Protein AF-A0A9N9J7C7-F1 (afdb_monomer)

Structure (mmCIF, N/CA/C/O backbone):
data_AF-A0A9N9J7C7-F1
#
_entry.id   AF-A0A9N9J7C7-F1
#
loop_
_atom_site.group_PDB
_atom_site.id
_atom_site.type_symbol
_atom_site.label_atom_id
_atom_site.label_alt_id
_atom_site.label_comp_id
_atom_site.label_asym_id
_atom_site.label_entity_id
_atom_site.label_seq_id
_atom_site.pdbx_PDB_ins_code
_atom_site.Cartn_x
_atom_site.Cartn_y
_atom_site.Cartn_z
_atom_site.occupancy
_atom_site.B_iso_or_equiv
_atom_site.auth_seq_id
_atom_site.auth_comp_id
_atom_site.auth_asym_id
_atom_site.auth_atom_id
_atom_site.pdbx_PDB_model_num
ATOM 1 N N . MET A 1 1 ? -28.700 6.362 -36.529 1.00 41.88 1 M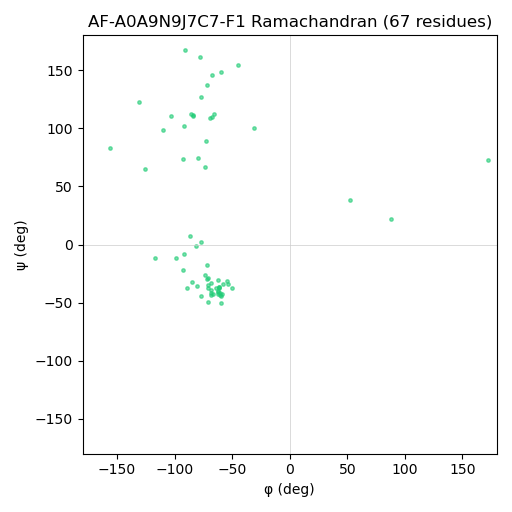ET A N 1
ATOM 2 C CA . MET A 1 1 ? -27.898 5.196 -36.106 1.00 41.88 1 MET A CA 1
ATOM 3 C C . MET A 1 1 ? -26.573 5.313 -36.847 1.00 41.88 1 MET A C 1
ATOM 5 O O . MET A 1 1 ? -26.551 5.078 -38.044 1.00 41.88 1 MET A O 1
ATOM 9 N N . PHE A 1 2 ? -25.533 5.853 -36.206 1.00 41.12 2 PHE A N 1
ATOM 10 C CA . PHE A 1 2 ? -24.222 6.054 -36.835 1.00 41.12 2 PHE A CA 1
ATOM 11 C C . PHE A 1 2 ? -23.281 4.965 -36.326 1.00 41.12 2 PHE A C 1
ATOM 13 O O . PHE A 1 2 ? -22.948 4.941 -35.144 1.00 41.12 2 PHE A O 1
ATOM 20 N N . SER A 1 3 ? -22.907 4.041 -37.208 1.00 45.19 3 SER A N 1
ATOM 21 C CA . SER A 1 3 ? -21.905 3.015 -36.925 1.00 45.19 3 SER A CA 1
ATOM 22 C C . SER A 1 3 ? -20.526 3.611 -37.173 1.00 45.19 3 SER A C 1
ATOM 24 O O . SER A 1 3 ? -20.180 3.913 -38.312 1.00 45.19 3 SER A O 1
ATOM 26 N N . ILE A 1 4 ? -19.751 3.808 -36.109 1.00 53.47 4 ILE A N 1
ATOM 27 C CA . ILE A 1 4 ? -18.363 4.262 -36.199 1.00 53.47 4 ILE A CA 1
ATOM 28 C C . ILE A 1 4 ? -17.495 3.002 -36.247 1.00 53.47 4 ILE A C 1
ATOM 30 O O . ILE A 1 4 ? -17.309 2.333 -35.234 1.00 53.47 4 ILE A O 1
ATOM 34 N N . SER A 1 5 ? -17.013 2.631 -37.433 1.00 50.03 5 SER A N 1
ATOM 35 C CA . SER A 1 5 ? -16.019 1.567 -37.593 1.00 50.03 5 SER A CA 1
ATOM 36 C C . SER A 1 5 ? -14.623 2.164 -37.423 1.00 50.03 5 SER A C 1
ATOM 38 O O . SER A 1 5 ? -14.186 2.953 -38.259 1.00 50.03 5 SER A O 1
ATOM 40 N N . PHE A 1 6 ? -13.922 1.806 -36.350 1.00 43.91 6 PHE A N 1
ATOM 41 C CA . PHE A 1 6 ? -12.516 2.166 -36.172 1.00 43.91 6 PHE A CA 1
ATOM 42 C C . PHE A 1 6 ? -11.635 1.143 -36.902 1.00 43.91 6 PHE A C 1
ATOM 44 O O . PHE A 1 6 ? -11.558 -0.014 -36.493 1.00 43.91 6 PHE A O 1
ATOM 51 N N . SER A 1 7 ? -10.981 1.563 -37.987 1.00 45.16 7 SER A N 1
ATOM 52 C CA . SER A 1 7 ? -9.897 0.792 -38.610 1.00 45.16 7 SER A CA 1
ATOM 53 C C . SER A 1 7 ? -8.611 0.954 -37.790 1.00 45.16 7 SER A C 1
ATOM 55 O O . SER A 1 7 ? -8.190 2.092 -37.572 1.00 45.16 7 SER A O 1
ATOM 57 N N . PRO A 1 8 ? -7.942 -0.134 -37.364 1.00 56.00 8 PRO A N 1
ATOM 58 C CA . PRO A 1 8 ? -6.698 -0.064 -36.616 1.00 56.00 8 PRO A CA 1
ATOM 59 C C . PRO A 1 8 ? -5.528 -0.140 -37.597 1.00 56.00 8 PRO A C 1
ATOM 61 O O . PRO A 1 8 ? -4.883 -1.173 -37.738 1.00 56.00 8 PRO A O 1
ATOM 64 N N . SER A 1 9 ? -5.272 0.922 -38.351 1.00 52.78 9 SER A N 1
ATOM 65 C CA . SER A 1 9 ? -4.103 0.933 -39.235 1.00 52.78 9 SER A CA 1
ATOM 66 C C . SER A 1 9 ? -3.661 2.356 -39.527 1.00 52.78 9 SER A C 1
ATOM 68 O O . SER A 1 9 ? -4.057 2.924 -40.542 1.00 52.78 9 SER A O 1
ATOM 70 N N . SER A 1 10 ? -2.885 2.929 -38.605 1.00 49.69 10 SER A N 1
ATOM 71 C CA . SER A 1 10 ? -1.784 3.878 -38.856 1.00 49.69 10 SER A CA 1
ATOM 72 C C . SER A 1 10 ? -1.289 4.427 -37.515 1.00 49.69 10 SER A C 1
ATOM 74 O O . SER A 1 10 ? -1.559 5.572 -37.168 1.00 49.69 10 SER A O 1
ATOM 76 N N . PHE A 1 11 ? -0.590 3.607 -36.7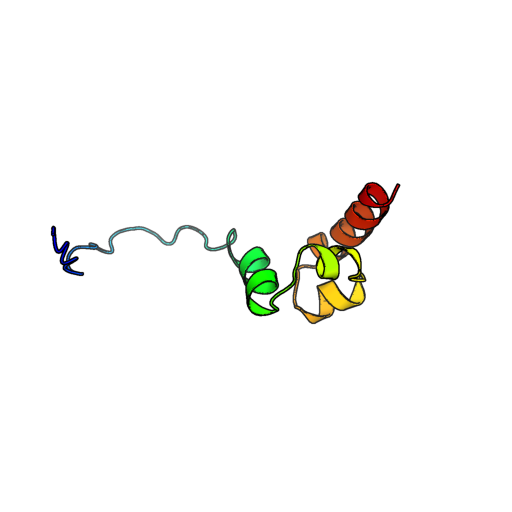32 1.00 47.19 11 PHE A N 1
ATOM 77 C CA . PHE A 1 11 ? 0.316 4.135 -35.715 1.00 47.19 11 PHE A CA 1
ATOM 78 C C . PHE A 1 11 ? 1.723 3.809 -36.203 1.00 47.19 11 PHE A C 1
ATOM 80 O O . PHE A 1 11 ? 2.150 2.658 -36.166 1.00 47.19 11 PHE A O 1
ATOM 87 N N . SER A 1 12 ? 2.357 4.807 -36.817 1.00 50.66 12 SER A N 1
ATOM 88 C CA . SER A 1 12 ? 3.755 4.742 -37.230 1.00 50.66 12 SER A CA 1
ATOM 89 C C . SER A 1 12 ? 4.590 4.753 -35.959 1.00 50.66 12 SER A C 1
ATOM 91 O O . SER A 1 12 ? 4.618 5.757 -35.253 1.00 50.66 12 SER A O 1
ATOM 93 N N . SER A 1 13 ? 5.200 3.616 -35.639 1.00 51.78 13 SER A N 1
ATOM 94 C CA . SER A 1 13 ? 6.072 3.452 -34.479 1.00 51.78 13 SER A CA 1
ATOM 95 C C . SER A 1 13 ? 7.457 4.018 -34.778 1.00 51.78 13 SER A C 1
ATOM 97 O O . SER A 1 13 ? 8.391 3.257 -34.995 1.00 51.78 13 SER A O 1
ATOM 99 N N . ASP A 1 14 ? 7.571 5.342 -34.785 1.00 56.72 14 ASP A N 1
ATOM 100 C CA . ASP A 1 14 ? 8.850 6.050 -34.696 1.00 56.72 14 ASP A CA 1
ATOM 101 C C . ASP A 1 14 ? 8.764 7.037 -33.524 1.00 56.72 14 ASP A C 1
ATOM 103 O O . ASP A 1 14 ? 8.747 8.250 -33.702 1.00 56.72 14 ASP A O 1
ATOM 107 N N . GLU A 1 15 ? 8.641 6.503 -32.310 1.00 59.03 15 GLU A N 1
ATOM 108 C CA . GLU A 1 15 ? 8.772 7.266 -31.068 1.00 59.03 15 GLU A CA 1
ATOM 109 C C . GLU A 1 15 ? 9.727 6.497 -30.142 1.00 59.03 15 GLU A C 1
ATOM 111 O O . GLU A 1 15 ? 9.532 5.315 -29.848 1.00 59.03 15 GLU A O 1
ATOM 116 N N . GLU A 1 16 ? 10.794 7.186 -29.744 1.00 61.84 16 GLU A N 1
ATOM 117 C CA . GLU A 1 16 ? 11.817 6.807 -28.762 1.00 61.84 16 GLU A CA 1
ATOM 118 C C . GLU A 1 16 ? 11.214 6.204 -27.469 1.00 61.84 16 GLU A C 1
ATOM 120 O O . GLU A 1 16 ? 10.079 6.530 -27.110 1.00 61.84 16 GLU A O 1
ATOM 125 N N . PRO A 1 17 ? 11.938 5.355 -26.703 1.00 49.03 17 PRO A N 1
ATOM 126 C CA . PRO A 1 17 ? 11.380 4.688 -25.529 1.00 49.03 17 PRO A CA 1
ATOM 127 C C . PRO A 1 17 ? 11.208 5.688 -24.379 1.00 49.03 17 PRO A C 1
ATOM 129 O O . PRO A 1 17 ? 12.089 5.880 -23.538 1.00 49.03 17 PRO A O 1
ATOM 132 N N . VAL A 1 18 ? 10.049 6.340 -24.329 1.00 51.69 18 VAL A N 1
ATOM 133 C CA . VAL A 1 18 ? 9.650 7.188 -23.208 1.00 51.69 18 VAL A CA 1
ATOM 134 C C . VAL A 1 18 ? 9.468 6.296 -21.982 1.00 51.69 18 VAL A C 1
ATOM 136 O O . VAL A 1 18 ? 8.576 5.458 -21.932 1.00 51.69 18 VAL A O 1
ATOM 139 N N . HIS A 1 19 ? 10.354 6.479 -21.003 1.00 52.25 19 HIS A N 1
ATOM 140 C CA . HIS A 1 19 ? 10.378 5.838 -19.690 1.00 52.25 19 HIS A CA 1
ATOM 141 C C . HIS A 1 19 ? 8.986 5.477 -19.129 1.00 52.25 19 HIS A C 1
ATOM 143 O O . HIS A 1 19 ? 8.294 6.294 -18.518 1.00 52.25 19 HIS A O 1
ATOM 149 N N . GLU A 1 20 ? 8.628 4.202 -19.265 1.00 51.88 20 GLU A N 1
ATOM 150 C CA . GLU A 1 20 ? 7.436 3.548 -18.720 1.00 51.88 20 GLU A CA 1
ATOM 151 C C . GLU A 1 20 ? 7.577 3.344 -17.197 1.00 51.88 20 GLU A C 1
ATOM 153 O O . GLU A 1 20 ? 7.744 2.238 -16.694 1.00 51.88 20 GLU A O 1
ATOM 158 N N . VAL A 1 21 ? 7.608 4.438 -16.431 1.00 55.50 21 VAL A N 1
ATOM 159 C CA . VAL A 1 21 ? 7.798 4.392 -14.962 1.00 55.50 21 VAL A CA 1
ATOM 160 C C . VAL A 1 21 ? 6.581 4.938 -14.202 1.00 55.50 21 VAL A C 1
ATOM 162 O O . VAL A 1 21 ? 6.452 4.736 -12.996 1.00 55.50 21 VAL A O 1
ATOM 165 N N . ALA A 1 22 ? 5.635 5.585 -14.889 1.00 51.38 22 ALA A N 1
ATOM 166 C CA . ALA A 1 22 ? 4.534 6.294 -14.235 1.00 51.38 22 ALA A CA 1
ATOM 167 C C . ALA A 1 22 ? 3.243 5.469 -14.034 1.00 51.38 22 ALA A C 1
ATOM 169 O O . ALA A 1 22 ? 2.470 5.796 -13.135 1.00 51.38 22 ALA A O 1
ATOM 170 N N . ASN A 1 23 ? 3.015 4.390 -14.796 1.00 52.62 23 ASN A N 1
ATOM 171 C CA . ASN A 1 23 ? 1.724 3.677 -14.798 1.00 52.62 23 ASN A CA 1
ATOM 172 C C . ASN A 1 23 ? 1.648 2.407 -13.927 1.00 52.62 23 ASN A C 1
ATOM 174 O O . ASN A 1 23 ? 0.550 1.931 -13.654 1.00 52.62 23 ASN A O 1
AT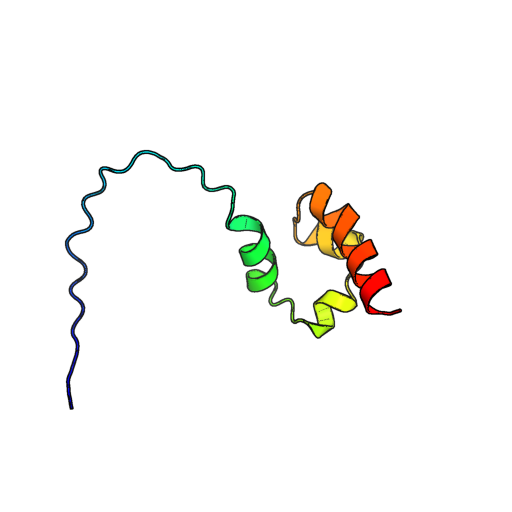OM 178 N N . SER A 1 24 ? 2.760 1.872 -13.412 1.00 73.25 24 SER A N 1
ATOM 179 C CA . SER A 1 24 ? 2.748 0.509 -12.846 1.00 73.25 24 SER A CA 1
ATOM 180 C C . SER A 1 24 ? 2.019 0.367 -11.499 1.00 73.25 24 SER A C 1
ATOM 182 O O . SER A 1 24 ? 1.447 -0.681 -11.209 1.00 73.25 24 SER A O 1
ATOM 184 N N . HIS A 1 25 ? 1.990 1.404 -10.656 1.00 74.81 25 HIS A N 1
ATOM 185 C CA . HIS A 1 25 ? 1.455 1.271 -9.292 1.00 74.81 25 HIS A CA 1
ATOM 186 C C . HIS A 1 25 ? -0.078 1.323 -9.221 1.00 74.81 25 HIS A C 1
ATOM 188 O O . HIS A 1 25 ? -0.680 0.618 -8.411 1.00 74.81 25 HIS A O 1
ATOM 194 N N . PHE A 1 26 ? -0.722 2.130 -10.070 1.00 80.75 26 PHE A N 1
ATOM 195 C CA . PHE A 1 26 ? -2.187 2.158 -10.158 1.00 80.75 26 PHE A CA 1
ATOM 196 C C . PHE A 1 26 ? -2.733 0.881 -10.800 1.00 80.75 26 PHE A C 1
ATOM 198 O O . PHE A 1 26 ? -3.773 0.377 -10.377 1.00 80.75 26 PHE A O 1
ATOM 205 N N . GLU A 1 27 ? -2.003 0.313 -11.761 1.00 88.56 27 GLU A N 1
ATOM 206 C CA . GLU A 1 27 ? -2.338 -0.977 -12.361 1.00 88.56 27 GLU A CA 1
ATOM 207 C C . GLU A 1 27 ? -2.319 -2.115 -11.338 1.00 88.56 27 GLU A C 1
ATOM 209 O O . GLU A 1 27 ? -3.207 -2.965 -11.374 1.00 88.56 27 GLU A O 1
ATOM 214 N N . ILE A 1 28 ? -1.379 -2.104 -10.385 1.00 89.38 28 ILE A N 1
ATOM 215 C CA . ILE A 1 28 ? -1.339 -3.075 -9.279 1.00 89.38 28 ILE A CA 1
ATOM 216 C C . ILE A 1 28 ? -2.627 -3.007 -8.446 1.00 89.38 28 ILE A C 1
ATOM 218 O O . ILE A 1 28 ? -3.276 -4.031 -8.234 1.00 89.38 28 ILE A O 1
ATOM 222 N N . LEU A 1 29 ? -3.038 -1.808 -8.020 1.00 88.56 29 LEU A N 1
ATOM 223 C CA . LEU A 1 29 ? -4.265 -1.629 -7.232 1.00 88.56 29 LEU A CA 1
ATOM 224 C C . LEU A 1 29 ? -5.516 -2.052 -8.014 1.00 88.56 29 LEU A C 1
ATOM 226 O O . LEU A 1 29 ? -6.404 -2.706 -7.465 1.00 88.56 29 LEU A O 1
ATOM 230 N N . HIS A 1 30 ? -5.573 -1.715 -9.303 1.00 87.44 30 HIS A N 1
ATOM 231 C CA . HIS A 1 30 ? -6.681 -2.091 -10.177 1.00 87.44 30 HIS A CA 1
ATOM 232 C C . HIS A 1 30 ? -6.744 -3.609 -10.414 1.00 87.44 30 HIS A C 1
ATOM 234 O O . HIS A 1 30 ? -7.823 -4.201 -10.339 1.00 87.44 30 HIS A O 1
ATOM 240 N N . LYS A 1 31 ? -5.597 -4.260 -10.640 1.00 89.88 31 LYS A N 1
ATOM 241 C CA . LYS A 1 31 ? -5.486 -5.713 -10.836 1.00 89.88 31 LYS A CA 1
ATOM 242 C C . LYS A 1 31 ? -5.930 -6.492 -9.600 1.00 89.88 31 LYS A C 1
ATOM 244 O O . LYS A 1 31 ? -6.680 -7.457 -9.731 1.00 89.88 31 LYS A O 1
ATOM 249 N N . GLU A 1 32 ? -5.526 -6.035 -8.419 1.00 90.25 32 GLU A N 1
ATOM 250 C CA . GLU A 1 32 ? -5.939 -6.609 -7.132 1.00 90.25 32 GLU A CA 1
ATOM 251 C C . GLU A 1 32 ? -7.369 -6.206 -6.726 1.00 90.25 32 GLU A C 1
ATOM 253 O O . GLU A 1 32 ? -7.856 -6.604 -5.669 1.00 90.25 32 GLU A O 1
ATOM 258 N N . LYS A 1 33 ? -8.075 -5.440 -7.576 1.00 90.25 33 LYS A N 1
ATOM 259 C CA . LYS A 1 33 ? -9.446 -4.956 -7.350 1.00 90.25 33 LYS A CA 1
ATOM 260 C C . LYS A 1 33 ? -9.598 -4.254 -5.999 1.00 90.25 33 LYS A C 1
ATOM 262 O O . LYS A 1 33 ? -10.627 -4.387 -5.331 1.00 90.25 33 LYS A O 1
ATOM 267 N N . VAL A 1 34 ? -8.575 -3.499 -5.600 1.00 88.56 34 VAL A N 1
ATOM 268 C CA . VAL A 1 34 ? -8.590 -2.741 -4.350 1.00 88.56 34 VAL A CA 1
ATOM 269 C C . VAL A 1 34 ? -9.621 -1.625 -4.482 1.00 88.56 34 VAL A C 1
ATOM 271 O O . VAL A 1 34 ? -9.448 -0.674 -5.243 1.00 88.56 34 VAL A O 1
ATOM 274 N N . THR A 1 35 ? -10.730 -1.756 -3.760 1.00 88.31 35 THR A N 1
ATOM 275 C CA . THR A 1 35 ? -11.760 -0.716 -3.685 1.00 88.31 35 THR A CA 1
ATOM 276 C C . THR A 1 35 ? -11.315 0.393 -2.734 1.00 88.31 35 THR A C 1
ATOM 278 O O . THR A 1 35 ? -10.456 0.181 -1.880 1.00 88.31 35 THR A O 1
ATOM 281 N N . GLY A 1 36 ? -11.926 1.577 -2.835 1.00 84.62 36 GLY A N 1
ATOM 282 C CA . GLY A 1 36 ? -11.594 2.697 -1.948 1.00 84.62 36 GLY A CA 1
ATOM 283 C C . GLY A 1 36 ? -11.789 2.382 -0.460 1.00 84.62 36 GLY A C 1
ATOM 284 O O . GLY A 1 36 ? -10.996 2.829 0.356 1.00 84.62 36 GLY A O 1
ATOM 285 N N . PHE A 1 37 ? -12.790 1.568 -0.107 1.00 86.44 37 PHE A N 1
ATOM 286 C CA . PHE A 1 37 ? -13.003 1.142 1.279 1.00 86.44 37 PHE A CA 1
ATOM 287 C C . PHE A 1 37 ? -11.922 0.152 1.734 1.00 86.44 37 PHE A C 1
ATOM 289 O O . PHE A 1 37 ? -11.254 0.388 2.735 1.00 86.44 37 PHE A O 1
ATOM 296 N N . ASN A 1 38 ? -11.663 -0.894 0.941 1.00 87.94 38 ASN A N 1
ATOM 297 C CA . ASN A 1 38 ? -10.643 -1.897 1.256 1.00 87.94 38 ASN A CA 1
ATOM 298 C C . ASN A 1 38 ? -9.235 -1.287 1.312 1.00 87.94 38 ASN A C 1
ATOM 300 O O . ASN A 1 38 ? -8.386 -1.762 2.059 1.00 87.94 38 ASN A O 1
ATOM 304 N N . PHE A 1 39 ? -8.986 -0.233 0.531 1.00 90.12 39 PHE A N 1
ATOM 305 C CA . PHE A 1 39 ? -7.739 0.524 0.556 1.00 90.12 39 PHE A CA 1
ATOM 306 C C . PHE A 1 39 ? -7.456 1.124 1.939 1.00 90.12 39 PHE A C 1
ATOM 308 O O . PHE A 1 39 ? -6.322 1.060 2.404 1.00 90.12 39 PHE A O 1
ATOM 315 N N . LEU A 1 40 ? -8.477 1.677 2.603 1.00 90.81 40 LEU A N 1
ATOM 316 C CA . LEU A 1 40 ? -8.344 2.304 3.923 1.00 90.81 40 LEU A CA 1
ATOM 317 C C . LEU A 1 40 ? -8.122 1.287 5.051 1.00 90.81 40 LEU A C 1
ATOM 319 O O . LEU A 1 40 ? -7.657 1.658 6.123 1.00 90.81 40 LEU A O 1
ATOM 323 N N . GLU A 1 41 ? -8.428 0.012 4.818 1.00 91.19 41 GLU A N 1
ATOM 324 C CA . GLU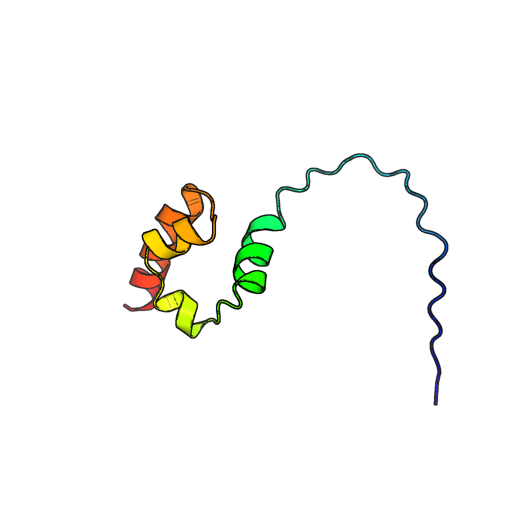 A 1 41 ? -8.190 -1.072 5.777 1.00 91.19 41 GLU A CA 1
ATOM 325 C C . GLU A 1 41 ? -6.824 -1.752 5.582 1.00 91.19 41 GLU A C 1
ATOM 327 O O . GLU A 1 41 ? -6.412 -2.566 6.410 1.00 91.19 41 GLU A O 1
ATOM 332 N N . GLN A 1 42 ? -6.100 -1.430 4.503 1.00 91.00 42 GLN A N 1
ATOM 333 C CA . GLN A 1 42 ? -4.827 -2.075 4.195 1.00 91.00 42 GLN A CA 1
ATOM 334 C C . GLN A 1 42 ? -3.706 -1.643 5.139 1.00 91.00 42 GLN A C 1
ATOM 336 O O . GLN A 1 42 ? -3.481 -0.466 5.431 1.00 91.00 42 GLN A O 1
ATOM 341 N N . THR A 1 43 ? -2.922 -2.628 5.560 1.00 92.00 43 THR A N 1
ATOM 342 C CA . THR A 1 43 ? -1.717 -2.425 6.352 1.00 92.00 43 THR A CA 1
ATOM 343 C C . THR A 1 43 ? -0.486 -2.270 5.462 1.00 92.00 43 THR A C 1
ATOM 345 O O . THR A 1 43 ? -0.463 -2.618 4.280 1.00 92.00 43 THR A O 1
ATOM 348 N N . LYS A 1 44 ? 0.624 -1.829 6.065 1.00 93.38 44 LYS A N 1
ATOM 349 C CA . LYS A 1 44 ? 1.947 -1.827 5.420 1.00 93.38 44 LYS A CA 1
ATOM 350 C C . LYS A 1 44 ? 2.298 -3.184 4.788 1.00 93.38 44 LYS A C 1
ATOM 352 O O . LYS A 1 44 ? 2.930 -3.228 3.735 1.00 93.38 44 LYS A O 1
ATOM 357 N N . LYS A 1 45 ? 1.921 -4.288 5.442 1.00 93.88 45 LYS A N 1
ATOM 358 C CA . LYS A 1 45 ? 2.201 -5.642 4.955 1.00 93.88 45 LYS A CA 1
ATOM 359 C C . LYS A 1 45 ? 1.395 -5.955 3.696 1.00 93.88 45 LYS A C 1
ATOM 361 O O . LYS A 1 45 ? 1.957 -6.543 2.778 1.00 93.88 45 LYS A O 1
ATOM 366 N N . ASP A 1 46 ? 0.144 -5.511 3.641 1.00 93.25 46 ASP A N 1
ATOM 367 C CA . ASP A 1 46 ? -0.754 -5.758 2.509 1.00 93.25 46 ASP A CA 1
ATOM 368 C C . ASP A 1 46 ? -0.281 -5.003 1.261 1.00 93.25 46 ASP A C 1
ATOM 370 O O . ASP A 1 46 ? -0.150 -5.583 0.184 1.00 93.25 46 ASP A O 1
ATOM 374 N N . PHE A 1 47 ? 0.132 -3.742 1.422 1.00 92.38 47 PHE A N 1
ATOM 375 C CA . PHE A 1 47 ? 0.747 -2.971 0.337 1.00 92.38 47 PHE A CA 1
ATOM 376 C C . PHE A 1 47 ? 2.051 -3.593 -0.177 1.00 92.38 47 PHE A C 1
ATOM 378 O O . PHE A 1 47 ? 2.336 -3.559 -1.375 1.00 92.38 47 PHE A O 1
ATOM 385 N N . HIS A 1 48 ? 2.848 -4.179 0.717 1.00 93.44 48 HIS A N 1
ATOM 386 C CA . HIS A 1 48 ? 4.064 -4.884 0.324 1.00 93.44 48 HIS A CA 1
ATOM 387 C C . HIS A 1 48 ? 3.754 -6.203 -0.397 1.00 93.44 48 HIS A C 1
ATOM 389 O O . HIS A 1 48 ? 4.454 -6.555 -1.344 1.00 93.44 48 HIS A O 1
ATOM 395 N N . SER A 1 49 ? 2.714 -6.939 0.014 1.00 93.00 49 SER A N 1
ATOM 396 C CA . SER A 1 49 ? 2.369 -8.224 -0.606 1.00 93.00 49 SER A CA 1
ATOM 397 C C . SER A 1 49 ? 1.798 -8.082 -2.013 1.00 93.00 49 SER A C 1
ATOM 399 O O . SER A 1 49 ? 2.012 -8.973 -2.828 1.00 93.00 49 SER A O 1
ATOM 401 N N . ILE A 1 50 ? 1.131 -6.965 -2.321 1.00 90.62 50 ILE A N 1
ATOM 402 C CA . ILE A 1 50 ? 0.660 -6.669 -3.685 1.00 90.62 50 ILE A CA 1
ATOM 403 C C . ILE A 1 50 ? 1.764 -6.093 -4.590 1.00 90.62 50 ILE A C 1
ATOM 405 O O . ILE A 1 50 ? 1.533 -5.842 -5.767 1.00 90.62 50 ILE A O 1
ATOM 409 N N . GLY A 1 51 ? 2.978 -5.899 -4.063 1.00 90.06 51 GLY A N 1
ATOM 410 C CA . GLY A 1 51 ? 4.141 -5.492 -4.852 1.00 90.06 51 GLY A CA 1
ATOM 411 C C . GLY A 1 51 ? 4.312 -3.983 -5.024 1.00 90.06 51 GLY A C 1
ATOM 412 O O . GLY A 1 51 ? 5.000 -3.559 -5.952 1.00 90.06 51 GLY A O 1
ATOM 413 N N . LEU A 1 52 ? 3.727 -3.153 -4.149 1.00 90.56 52 LEU A N 1
ATOM 414 C CA . LEU A 1 52 ? 4.028 -1.721 -4.171 1.00 90.56 52 LEU A CA 1
ATOM 415 C C . LEU A 1 52 ? 5.478 -1.453 -3.757 1.00 90.56 52 LEU A C 1
ATOM 417 O O . LEU A 1 52 ? 6.038 -2.099 -2.868 1.00 90.56 52 LEU A O 1
ATOM 421 N N . ALA A 1 53 ? 6.072 -0.428 -4.367 1.00 90.50 53 ALA A N 1
ATOM 422 C CA . ALA A 1 53 ? 7.410 0.019 -4.018 1.00 90.50 53 ALA A CA 1
ATOM 423 C C . ALA A 1 53 ? 7.505 0.451 -2.544 1.00 90.50 53 ALA A C 1
ATOM 425 O O . ALA A 1 53 ? 6.577 1.037 -1.977 1.00 90.50 53 ALA A O 1
ATOM 426 N N . LEU A 1 54 ? 8.681 0.251 -1.941 1.00 90.50 54 LEU A N 1
ATOM 427 C CA . LEU A 1 54 ? 8.947 0.545 -0.526 1.00 90.50 54 LEU A CA 1
ATOM 428 C C . LEU A 1 54 ? 8.587 1.990 -0.119 1.00 90.50 54 LEU A C 1
ATOM 430 O O . LEU A 1 54 ? 8.116 2.233 0.995 1.00 90.50 54 LEU A O 1
ATOM 434 N N . GLY A 1 55 ? 8.766 2.954 -1.028 1.00 90.75 55 GLY A N 1
ATOM 435 C CA . GLY A 1 55 ? 8.380 4.351 -0.805 1.00 90.75 55 GLY A CA 1
ATOM 436 C C . GLY A 1 55 ? 6.868 4.553 -0.635 1.00 90.75 55 GLY A C 1
ATOM 437 O O . GLY A 1 55 ? 6.448 5.342 0.207 1.00 90.75 55 GLY A O 1
ATOM 438 N N . LEU A 1 56 ? 6.040 3.809 -1.376 1.00 90.38 56 LEU A N 1
ATOM 439 C CA . LEU A 1 56 ? 4.580 3.847 -1.233 1.00 90.38 56 LEU A CA 1
ATOM 440 C C . LEU A 1 56 ? 4.133 3.067 0.001 1.00 90.38 56 LEU A C 1
ATOM 442 O O . LEU A 1 56 ? 3.362 3.583 0.805 1.00 90.38 56 LEU A O 1
ATOM 446 N N . VAL A 1 57 ? 4.701 1.878 0.212 1.00 94.00 57 VAL A N 1
ATOM 447 C CA . VAL A 1 57 ? 4.442 1.025 1.383 1.00 94.00 57 VAL A CA 1
ATOM 448 C C . VAL A 1 57 ? 4.671 1.771 2.705 1.00 94.00 57 VAL A C 1
ATOM 450 O O . VAL A 1 57 ? 4.00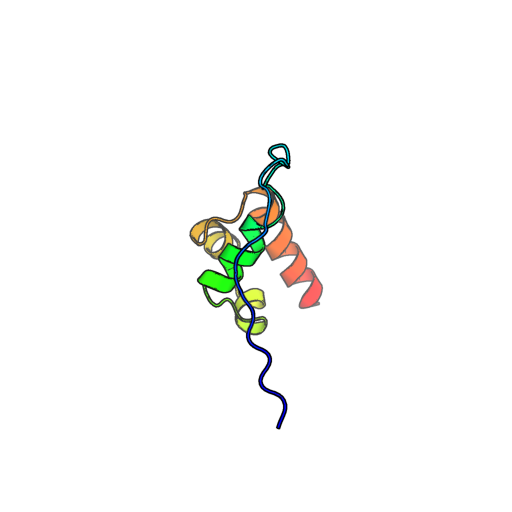5 1.499 3.698 1.00 94.00 57 VAL A O 1
ATOM 453 N N . THR A 1 58 ? 5.605 2.724 2.744 1.00 94.25 58 THR A N 1
ATOM 454 C CA . THR A 1 58 ? 5.873 3.537 3.942 1.00 94.25 58 THR A CA 1
ATOM 455 C C . THR A 1 58 ? 4.961 4.755 4.081 1.00 94.25 58 THR A C 1
ATOM 457 O O . THR A 1 58 ? 4.648 5.129 5.208 1.00 94.25 58 THR A O 1
ATOM 460 N N . ARG A 1 59 ? 4.519 5.371 2.977 1.00 94.00 59 ARG A N 1
ATOM 461 C CA . ARG A 1 59 ? 3.701 6.598 3.005 1.00 94.00 59 ARG A CA 1
ATOM 462 C C . ARG A 1 59 ? 2.197 6.339 3.076 1.00 94.00 59 ARG A C 1
ATOM 464 O O . ARG A 1 59 ? 1.505 7.083 3.765 1.00 94.00 59 ARG A O 1
ATOM 471 N N . LEU A 1 60 ? 1.693 5.307 2.399 1.00 92.69 60 LEU A N 1
ATOM 472 C CA . LEU A 1 60 ? 0.256 5.016 2.336 1.00 92.69 60 LEU A CA 1
ATOM 473 C C . LEU A 1 60 ? -0.379 4.731 3.709 1.00 92.69 60 LEU A C 1
ATOM 475 O O . LEU A 1 60 ? -1.434 5.299 3.974 1.00 92.69 60 LEU A O 1
ATOM 479 N N . PRO A 1 61 ? 0.247 3.966 4.626 1.00 93.12 61 PRO A N 1
ATOM 480 C CA . PRO A 1 61 ? -0.319 3.766 5.961 1.00 93.12 61 PRO A CA 1
ATOM 481 C C . PRO A 1 61 ? -0.464 5.068 6.760 1.00 93.12 61 PRO A C 1
ATOM 483 O O . PRO A 1 61 ? -1.450 5.250 7.466 1.00 93.12 61 PRO A O 1
ATOM 486 N N . ASN A 1 62 ? 0.491 5.997 6.623 1.00 92.56 62 ASN A N 1
ATOM 487 C CA . ASN A 1 62 ? 0.417 7.298 7.291 1.00 92.56 62 ASN A CA 1
ATOM 488 C C . ASN A 1 62 ? -0.719 8.150 6.711 1.00 92.56 62 ASN A C 1
ATOM 490 O O . ASN A 1 62 ? -1.469 8.753 7.466 1.00 92.56 62 ASN A O 1
ATOM 494 N N . LEU A 1 63 ? -0.889 8.137 5.383 1.00 91.94 63 LEU A N 1
ATOM 495 C CA . LEU A 1 63 ? -2.002 8.818 4.718 1.00 91.94 63 LEU A CA 1
ATOM 496 C C . LEU A 1 63 ? -3.361 8.285 5.197 1.00 91.94 63 LEU A C 1
ATOM 498 O O . LEU A 1 63 ? -4.255 9.070 5.488 1.00 91.94 63 LEU A O 1
ATOM 502 N N . ILE A 1 64 ? -3.515 6.963 5.306 1.00 92.19 64 ILE A N 1
ATOM 503 C CA . ILE A 1 64 ? -4.741 6.334 5.824 1.00 92.19 64 ILE A CA 1
ATOM 504 C C . ILE A 1 64 ? -5.014 6.776 7.266 1.00 92.19 64 ILE A C 1
ATOM 506 O O . ILE A 1 64 ? -6.149 7.094 7.612 1.00 92.19 64 ILE A O 1
ATOM 510 N N . MET A 1 65 ? -3.977 6.823 8.107 1.00 91.50 65 MET A N 1
ATOM 511 C CA . MET A 1 65 ? -4.099 7.288 9.489 1.00 91.50 65 MET A CA 1
ATOM 512 C C . MET A 1 65 ? -4.539 8.757 9.566 1.00 91.50 65 MET A C 1
ATOM 514 O O . MET A 1 65 ? -5.381 9.087 10.397 1.00 91.50 65 MET A O 1
ATOM 518 N N . ASP A 1 66 ? -4.019 9.616 8.686 1.00 92.44 66 ASP A N 1
ATOM 519 C CA . ASP A 1 66 ? -4.404 11.030 8.612 1.00 92.44 66 ASP A CA 1
ATOM 520 C C . ASP A 1 66 ? -5.844 11.226 8.108 1.00 92.44 66 ASP A C 1
ATOM 522 O O . ASP A 1 66 ? -6.522 12.150 8.548 1.00 92.44 66 ASP A O 1
ATOM 526 N N . LEU A 1 67 ? -6.326 10.359 7.211 1.00 88.56 67 LEU A N 1
ATOM 527 C CA . LEU A 1 67 ? -7.702 10.396 6.694 1.00 88.56 67 LEU A CA 1
ATOM 528 C C . LEU A 1 67 ? -8.748 9.909 7.706 1.00 88.56 67 LEU A C 1
ATOM 530 O O . LEU A 1 67 ? -9.905 10.307 7.621 1.00 88.56 67 LEU A O 1
ATOM 534 N N . ASN A 1 68 ? -8.350 9.049 8.643 1.00 81.12 68 ASN A N 1
ATOM 535 C CA . ASN A 1 68 ? -9.219 8.515 9.698 1.00 81.12 68 ASN A CA 1
ATOM 536 C C . ASN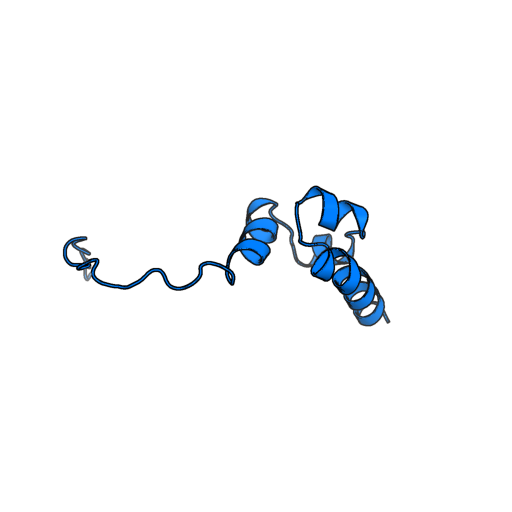 A 1 68 ? -9.288 9.415 10.947 1.00 81.12 68 ASN A C 1
ATOM 538 O O . ASN A 1 68 ? -9.827 8.997 11.975 1.00 81.12 68 ASN A O 1
ATOM 542 N N . LYS A 1 69 ? -8.703 10.612 10.882 1.00 78.00 69 LYS A N 1
ATOM 543 C CA . LYS A 1 69 ? -8.609 11.570 11.983 1.00 78.00 69 LYS A CA 1
ATOM 544 C C . LYS A 1 69 ? -9.724 12.608 11.928 1.00 78.00 69 LYS A C 1
ATOM 546 O O . LYS A 1 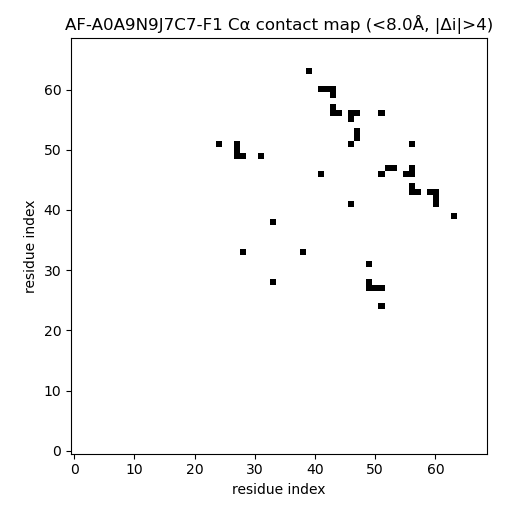69 ? -10.220 12.954 13.023 1.00 78.00 69 LYS A O 1
#

Solvent-accessible surface area (backbone atoms only — not comparable to full-atom values): 4631 Å² total; per-residue (Å²): 139,87,84,83,82,83,78,95,79,85,79,82,89,83,72,78,91,73,80,90,74,82,63,64,66,64,49,42,41,58,72,71,61,59,44,81,68,61,53,66,71,49,47,49,66,52,3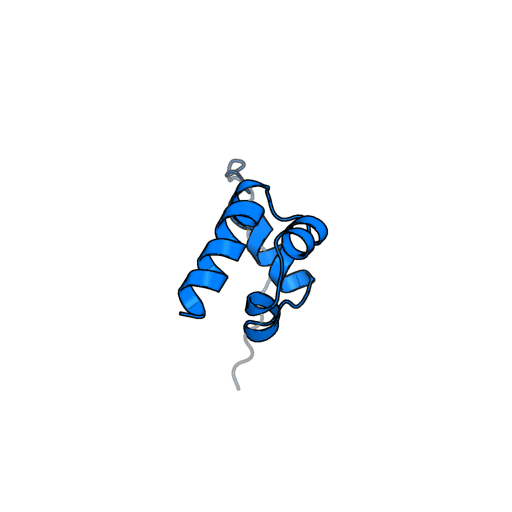9,46,73,68,64,47,55,71,73,51,30,63,46,52,47,54,52,42,55,62,74,76,108

Foldseek 3Di:
DDDDDDDPDDDDPPDDPDDPPPPDLVVLCVVVVPDPVNLLVDALVNCVVSPHDPVCSVVSPVVSVVVVD

Radius of gyration: 18.75 Å; Cα contacts (8 Å, |Δi|>4): 24; chains: 1; bounding box: 40×20×51 Å

Mean predicted aligned error: 13.21 Å

Organism: NCBI:txid94023

Secondary structure (DSSP, 8-state):
---------------------SSHHHHHHHHTT--HHHHHH--HHHHHHTT--HHHHHHHHHHHHHHT-

pLDDT: mean 76.58, std 18.79, range [41.12, 94.25]

Nearest PDB structures (foldseek):
  3k1r-assembly1_B  TM=9.184E-01  e=3.095E-01  Homo sapiens
  4nj8-assembly2_B  TM=9.149E-01  e=4.013E-01  Homo sapiens
  3idw-assembly1_A  TM=8.406E-01  e=8.748E-01  Saccharomyces cerevisiae
  5f3x-assembly2_D  TM=9.026E-01  e=1.378E+00  Mu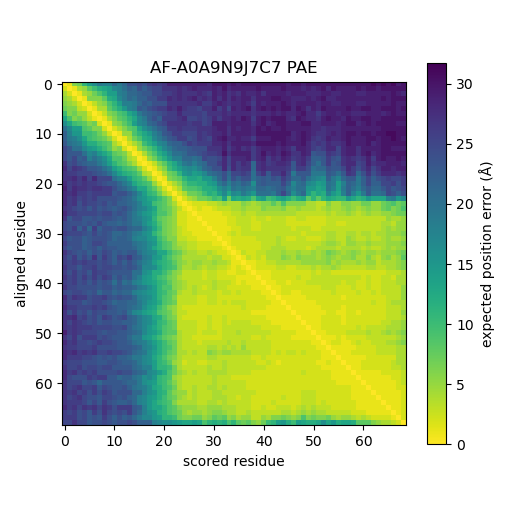s musculus
  1oxj-assembly1_A  TM=7.638E-01  e=1.210E+00  Drosophila melanogaster

Sequence (69 aa):
MFSISFSPSSFSSDEEPVHEVANSHFEILHKEKVTGFNFLEQTKKDFHSIGLALGLVTRLPNLIMDLNK